Protein AF-A0A963EPF8-F1 (afdb_monomer)

Structure (mmCIF, N/CA/C/O backbone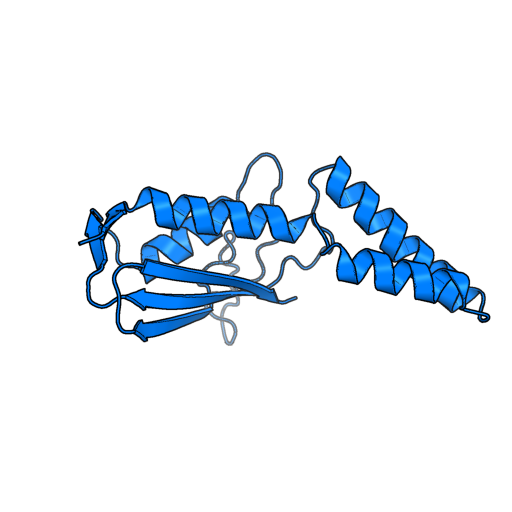):
data_AF-A0A963EPF8-F1
#
_entry.id   AF-A0A963EPF8-F1
#
loop_
_atom_site.group_PDB
_atom_site.id
_atom_site.type_symbol
_atom_site.label_atom_id
_atom_site.label_alt_id
_atom_site.label_comp_id
_atom_site.label_asym_id
_atom_site.label_entity_id
_atom_site.label_seq_id
_atom_site.pdbx_PDB_ins_code
_atom_site.Cartn_x
_atom_site.Cartn_y
_atom_site.Cartn_z
_atom_site.occupancy
_atom_site.B_iso_or_equiv
_atom_site.auth_seq_id
_atom_site.auth_comp_id
_atom_site.auth_asym_id
_atom_site.auth_atom_id
_atom_site.pdbx_PDB_model_num
ATOM 1 N N . MET A 1 1 ? -23.559 -11.775 12.361 1.00 71.62 1 MET A N 1
ATOM 2 C CA . MET A 1 1 ? -22.844 -10.640 12.968 1.00 71.62 1 MET A CA 1
ATOM 3 C C . MET A 1 1 ? -21.384 -11.020 13.001 1.00 71.62 1 MET A C 1
ATOM 5 O O . MET A 1 1 ? -21.037 -12.000 13.655 1.00 71.62 1 MET A O 1
ATOM 9 N N . THR A 1 2 ? -20.579 -10.344 12.193 1.00 94.31 2 THR A N 1
ATOM 10 C CA . THR A 1 2 ? -19.161 -10.669 12.021 1.00 94.31 2 THR A CA 1
ATOM 11 C C . THR A 1 2 ? -18.366 -9.943 13.091 1.00 94.31 2 THR A C 1
ATOM 13 O O . THR A 1 2 ? -18.512 -8.733 13.246 1.00 94.31 2 THR A O 1
ATOM 16 N N . VAL A 1 3 ? -17.545 -10.681 13.835 1.00 97.69 3 VAL A N 1
ATOM 17 C CA . VAL A 1 3 ? -16.624 -10.105 14.816 1.00 97.69 3 VAL A CA 1
ATOM 18 C C . VAL A 1 3 ? -15.252 -10.000 14.163 1.00 97.69 3 VAL A C 1
ATOM 20 O O . VAL A 1 3 ? -14.695 -11.019 13.760 1.00 97.69 3 VAL A O 1
ATOM 23 N N . ILE A 1 4 ? -14.725 -8.783 14.056 1.00 98.19 4 ILE A N 1
ATOM 24 C CA . ILE A 1 4 ? -13.365 -8.510 13.585 1.00 98.19 4 ILE A CA 1
ATOM 25 C C . ILE A 1 4 ? -12.485 -8.269 14.807 1.00 98.19 4 ILE A C 1
ATOM 27 O O . ILE A 1 4 ? -12.796 -7.408 15.637 1.00 98.19 4 ILE A O 1
ATOM 31 N N . ARG A 1 5 ? -11.395 -9.030 14.939 1.00 98.50 5 ARG A N 1
ATOM 32 C CA . ARG A 1 5 ? -10.452 -8.854 16.048 1.00 98.50 5 ARG A CA 1
ATOM 33 C C . ARG A 1 5 ? -9.468 -7.743 15.734 1.00 98.50 5 ARG A C 1
ATOM 35 O O . ARG A 1 5 ? -9.122 -7.507 14.578 1.00 98.50 5 ARG A O 1
ATOM 42 N N . GLN A 1 6 ? -8.938 -7.128 16.784 1.00 98.50 6 GLN A N 1
ATOM 43 C CA . GLN A 1 6 ? -7.926 -6.081 16.669 1.00 98.50 6 GLN A CA 1
ATOM 44 C C . GLN A 1 6 ? -6.742 -6.473 15.771 1.00 98.50 6 GLN A C 1
ATOM 46 O O . GLN A 1 6 ? -6.352 -5.718 14.880 1.00 98.50 6 GLN A O 1
ATOM 51 N N . ASN A 1 7 ? -6.186 -7.668 15.984 1.00 98.44 7 ASN A N 1
ATOM 52 C CA . ASN A 1 7 ? -5.034 -8.129 15.212 1.00 98.44 7 ASN A CA 1
ATOM 53 C C . ASN A 1 7 ? -5.380 -8.441 13.753 1.00 98.44 7 ASN A C 1
ATOM 55 O O . ASN A 1 7 ? -4.525 -8.213 12.906 1.00 98.44 7 ASN A O 1
ATOM 59 N N . ASP A 1 8 ? -6.613 -8.858 13.441 1.00 98.31 8 ASP A N 1
ATOM 60 C CA . ASP A 1 8 ? -7.005 -9.173 12.061 1.00 98.31 8 ASP A CA 1
ATOM 61 C C . ASP A 1 8 ? -6.847 -7.936 11.161 1.00 98.31 8 ASP A C 1
ATOM 63 O O . ASP A 1 8 ? -6.304 -8.027 10.061 1.00 98.31 8 ASP A O 1
ATOM 67 N N . LEU A 1 9 ? -7.261 -6.754 11.640 1.00 98.62 9 LEU A N 1
ATOM 68 C CA . LEU A 1 9 ? -7.098 -5.502 10.897 1.00 98.62 9 LEU A CA 1
ATOM 69 C C . LEU A 1 9 ? -5.636 -5.035 10.862 1.00 98.62 9 LEU A C 1
ATOM 71 O O . LEU A 1 9 ? -5.149 -4.637 9.803 1.00 98.62 9 LEU A O 1
ATOM 75 N N . ILE A 1 10 ? -4.940 -5.070 12.004 1.00 98.88 10 ILE A N 1
ATOM 76 C CA . ILE A 1 10 ? -3.545 -4.608 12.110 1.00 98.88 10 ILE A CA 1
ATOM 77 C C . ILE A 1 10 ? -2.633 -5.414 11.178 1.00 98.88 10 ILE A C 1
ATOM 79 O O . ILE A 1 10 ? -1.862 -4.826 10.419 1.00 98.88 10 ILE A O 1
ATOM 83 N N . GLU A 1 11 ? -2.725 -6.745 11.230 1.00 98.69 11 GLU A N 1
ATOM 84 C CA . GLU A 1 11 ? -1.922 -7.655 10.407 1.00 98.69 11 GLU A CA 1
ATOM 85 C C . GLU A 1 11 ? -2.281 -7.502 8.929 1.00 98.69 11 GLU A C 1
ATOM 87 O O . GLU A 1 11 ? -1.385 -7.325 8.112 1.00 98.69 11 GLU A O 1
ATOM 92 N N . SER A 1 12 ? -3.573 -7.409 8.587 1.00 98.56 12 SER A N 1
ATOM 93 C CA . SER A 1 12 ? -4.001 -7.197 7.196 1.00 98.56 12 SER A CA 1
ATOM 94 C C . SER A 1 12 ? -3.440 -5.906 6.590 1.00 98.56 12 SER A C 1
ATOM 96 O O . SER A 1 12 ? -2.999 -5.903 5.442 1.00 98.56 12 SER A O 1
ATOM 98 N N . VAL A 1 13 ? -3.427 -4.797 7.343 1.00 98.75 13 VAL A N 1
ATOM 99 C CA . VAL A 1 13 ? -2.833 -3.531 6.876 1.00 98.75 13 VAL A CA 1
ATOM 100 C C . VAL A 1 13 ? -1.315 -3.658 6.740 1.00 98.75 13 VAL A C 1
ATOM 102 O O . VAL A 1 13 ? -0.754 -3.191 5.746 1.00 98.75 13 VAL A O 1
ATOM 105 N N . ALA A 1 14 ? -0.650 -4.286 7.715 1.00 98.69 14 ALA A N 1
ATOM 106 C CA . ALA A 1 14 ? 0.799 -4.446 7.698 1.00 98.69 14 ALA A CA 1
ATOM 107 C C . ALA A 1 14 ? 1.266 -5.311 6.514 1.00 98.69 14 ALA A C 1
ATOM 109 O O . ALA A 1 14 ? 2.146 -4.902 5.751 1.00 98.69 14 ALA A O 1
ATOM 110 N N . ASP A 1 15 ? 0.623 -6.462 6.325 1.00 98.31 15 ASP A N 1
ATOM 111 C CA . ASP A 1 15 ? 0.918 -7.417 5.260 1.00 98.31 15 ASP A CA 1
ATOM 112 C C . ASP A 1 15 ? 0.615 -6.828 3.886 1.00 98.31 15 ASP A C 1
ATOM 114 O O . ASP A 1 15 ? 1.418 -6.975 2.964 1.00 98.31 15 ASP A O 1
ATOM 118 N N . ALA A 1 16 ? -0.494 -6.095 3.738 1.00 98.38 16 ALA A N 1
ATOM 119 C CA . ALA A 1 16 ? -0.821 -5.434 2.481 1.00 98.38 16 ALA A CA 1
ATOM 120 C C . ALA A 1 16 ? 0.228 -4.375 2.105 1.00 98.38 16 ALA A C 1
ATOM 122 O O . ALA A 1 16 ? 0.664 -4.326 0.955 1.00 98.38 16 ALA A O 1
ATOM 123 N N . LEU A 1 17 ? 0.682 -3.557 3.063 1.00 98.44 17 LEU A N 1
ATOM 124 C CA . LEU A 1 17 ? 1.730 -2.556 2.832 1.00 98.44 17 LEU A CA 1
ATOM 125 C C . LEU A 1 17 ? 3.079 -3.194 2.487 1.00 98.44 17 LEU A C 1
ATOM 127 O O . LEU A 1 17 ? 3.774 -2.715 1.590 1.00 98.44 17 LEU A O 1
ATOM 131 N N . GLN A 1 18 ? 3.435 -4.286 3.164 1.00 98.19 18 GLN A N 1
ATOM 132 C CA . GLN A 1 18 ? 4.621 -5.069 2.834 1.00 98.19 18 GLN A CA 1
ATOM 133 C C . GLN A 1 18 ? 4.516 -5.646 1.420 1.00 98.19 18 GLN A C 1
ATOM 135 O O . GLN A 1 18 ? 5.407 -5.411 0.604 1.00 98.19 18 GLN A O 1
ATOM 140 N N . PHE A 1 19 ? 3.397 -6.286 1.084 1.00 97.75 19 PHE A N 1
ATOM 141 C CA . PHE A 1 19 ? 3.143 -6.868 -0.231 1.00 97.75 19 PHE A CA 1
ATOM 142 C C . PHE A 1 19 ? 3.289 -5.841 -1.366 1.00 97.75 19 PHE A C 1
ATOM 144 O O . PHE A 1 19 ? 4.055 -6.064 -2.306 1.00 97.75 19 PHE A O 1
ATOM 151 N N . ILE A 1 20 ? 2.615 -4.687 -1.273 1.00 97.19 20 ILE A N 1
ATOM 152 C CA . ILE A 1 20 ? 2.679 -3.661 -2.329 1.00 97.19 20 ILE A CA 1
ATOM 153 C C . ILE A 1 20 ? 4.036 -2.951 -2.392 1.00 97.19 20 ILE A C 1
ATOM 155 O O . ILE A 1 20 ? 4.333 -2.302 -3.393 1.00 97.19 20 ILE A O 1
ATOM 159 N N . SER A 1 21 ? 4.867 -3.051 -1.347 1.00 97.56 21 SER A N 1
ATOM 160 C CA . SER A 1 21 ? 6.185 -2.413 -1.348 1.00 97.56 21 SER A CA 1
ATOM 161 C C . SER A 1 21 ? 7.140 -3.066 -2.348 1.00 97.56 21 SER A C 1
ATOM 163 O O . SER A 1 21 ? 7.963 -2.362 -2.932 1.00 97.56 21 SER A O 1
ATOM 165 N N . TYR A 1 22 ? 7.028 -4.381 -2.576 1.00 97.06 22 TYR A N 1
ATOM 166 C CA . TYR A 1 22 ? 7.956 -5.142 -3.422 1.00 97.06 22 TYR A CA 1
ATOM 167 C C . TYR A 1 22 ? 7.310 -5.920 -4.578 1.00 97.06 22 TYR A C 1
ATOM 169 O O . TYR A 1 22 ? 8.042 -6.446 -5.419 1.00 97.06 22 TYR A O 1
ATOM 177 N N . TYR A 1 23 ? 5.976 -5.945 -4.690 1.00 97.75 23 TYR A N 1
ATOM 178 C CA . TYR A 1 23 ? 5.275 -6.489 -5.856 1.00 97.75 23 TYR A CA 1
ATOM 179 C C . TYR A 1 23 ? 4.579 -5.407 -6.683 1.00 97.75 23 TYR A C 1
ATOM 181 O O . TYR A 1 23 ? 3.693 -4.701 -6.207 1.00 97.75 23 TYR A O 1
ATOM 189 N N . HIS A 1 24 ? 4.916 -5.348 -7.973 1.00 97.38 24 HIS A N 1
ATOM 190 C CA . HIS A 1 24 ? 4.052 -4.700 -8.954 1.00 97.38 24 HIS A CA 1
ATOM 191 C C . HIS A 1 24 ? 2.882 -5.623 -9.331 1.00 97.38 24 HIS A C 1
ATOM 193 O O . HIS A 1 24 ? 3.081 -6.837 -9.455 1.00 97.38 24 HIS A O 1
ATOM 199 N N . PRO A 1 25 ? 1.691 -5.064 -9.603 1.00 96.38 25 PRO A N 1
ATOM 200 C CA . PRO A 1 25 ? 0.587 -5.802 -10.204 1.00 96.38 25 PRO A CA 1
ATOM 201 C C . PRO A 1 25 ? 0.971 -6.480 -11.530 1.00 96.38 25 PRO A C 1
ATOM 203 O O . PRO A 1 25 ? 1.779 -5.971 -12.311 1.00 96.38 25 PRO A O 1
ATOM 206 N N . LEU A 1 26 ? 0.383 -7.647 -11.803 1.00 96.12 26 LEU A N 1
ATOM 207 C CA . LEU A 1 26 ? 0.712 -8.443 -12.991 1.00 96.12 26 LEU A CA 1
ATOM 208 C C . LEU A 1 26 ? 0.349 -7.731 -14.302 1.00 96.12 26 LEU A C 1
ATOM 210 O O . LEU A 1 26 ? 1.058 -7.868 -15.299 1.00 96.12 26 LEU A O 1
ATOM 214 N N . ASP A 1 27 ? -0.751 -6.988 -14.310 1.00 98.00 27 ASP A N 1
ATOM 215 C CA . ASP A 1 27 ? -1.177 -6.159 -15.436 1.00 98.00 27 ASP A CA 1
ATOM 216 C C . ASP A 1 27 ? -0.173 -5.034 -15.720 1.00 98.00 27 ASP A C 1
ATOM 218 O O . ASP A 1 27 ? 0.187 -4.841 -16.880 1.00 98.00 27 ASP A O 1
ATOM 222 N N . PHE A 1 28 ? 0.369 -4.379 -14.687 1.00 97.81 28 PHE A N 1
ATOM 223 C CA . PHE A 1 28 ? 1.452 -3.403 -14.839 1.00 97.81 28 PHE A CA 1
ATOM 224 C C . PHE A 1 28 ? 2.690 -4.032 -15.491 1.00 97.81 28 PHE A C 1
ATOM 226 O O . PHE A 1 28 ? 3.191 -3.519 -16.491 1.00 97.81 28 PHE A O 1
ATOM 233 N N . VAL A 1 29 ? 3.165 -5.172 -14.976 1.00 98.00 29 VAL A N 1
ATOM 234 C CA . VAL A 1 29 ? 4.363 -5.844 -15.516 1.00 98.00 29 VAL A CA 1
ATOM 235 C C . VAL A 1 29 ? 4.156 -6.257 -16.976 1.00 98.00 29 VAL A C 1
ATOM 237 O O . VAL A 1 29 ? 5.041 -6.038 -17.805 1.00 98.00 29 VAL A O 1
ATOM 240 N N . ARG A 1 30 ? 2.985 -6.813 -17.313 1.00 98.38 30 ARG A N 1
ATOM 241 C CA . ARG A 1 30 ? 2.635 -7.186 -18.694 1.00 98.38 30 ARG A CA 1
ATOM 242 C C . ARG A 1 30 ? 2.586 -5.968 -19.611 1.00 98.38 30 ARG A C 1
ATOM 244 O O . ARG A 1 30 ? 3.195 -6.001 -20.674 1.00 98.38 30 ARG A O 1
ATOM 251 N N . ALA A 1 31 ? 1.939 -4.887 -19.181 1.00 98.56 31 ALA A N 1
ATOM 252 C CA . ALA A 1 31 ? 1.835 -3.663 -19.967 1.00 98.56 31 ALA A CA 1
ATOM 253 C C . ALA A 1 31 ? 3.211 -3.033 -20.245 1.00 98.56 31 ALA A C 1
ATOM 255 O O . ALA A 1 31 ? 3.493 -2.653 -21.381 1.00 98.56 31 ALA A O 1
ATOM 256 N N . VAL A 1 32 ? 4.097 -2.970 -19.242 1.00 98.44 32 VAL A N 1
ATOM 257 C CA . VAL A 1 32 ? 5.466 -2.453 -19.420 1.00 98.44 32 VAL A CA 1
ATOM 258 C C . VAL A 1 32 ? 6.292 -3.373 -20.323 1.00 98.44 32 VAL A C 1
ATOM 260 O O . VAL A 1 32 ? 7.066 -2.885 -21.143 1.00 98.44 32 VAL A O 1
ATOM 263 N N . HIS A 1 33 ? 6.120 -4.693 -20.221 1.00 98.50 33 HIS A N 1
ATOM 264 C CA . HIS A 1 33 ? 6.808 -5.641 -21.096 1.00 98.50 33 HIS A CA 1
ATOM 265 C C . HIS A 1 33 ? 6.370 -5.511 -22.560 1.00 98.50 33 HIS A C 1
ATOM 267 O O . HIS A 1 33 ? 7.220 -5.404 -23.440 1.00 98.50 33 HIS A O 1
ATOM 273 N N . GLU A 1 34 ? 5.065 -5.430 -22.824 1.00 98.62 34 GLU A N 1
ATOM 274 C CA . GLU A 1 34 ? 4.551 -5.195 -24.177 1.00 98.62 34 GLU A CA 1
ATOM 275 C C . GLU A 1 34 ? 5.024 -3.854 -24.754 1.00 98.62 34 GLU A C 1
ATOM 277 O O . GLU A 1 34 ? 5.323 -3.757 -25.946 1.00 98.62 34 GLU A O 1
ATOM 282 N N . ALA A 1 35 ? 5.107 -2.810 -23.921 1.00 98.44 35 ALA A N 1
ATOM 283 C CA . ALA A 1 35 ? 5.668 -1.524 -24.326 1.00 98.44 35 ALA A CA 1
ATOM 284 C C . ALA A 1 35 ? 7.160 -1.653 -24.679 1.00 98.44 35 ALA A C 1
ATOM 286 O O . ALA A 1 35 ? 7.579 -1.175 -25.732 1.00 98.44 35 ALA A O 1
ATOM 287 N N . TYR A 1 36 ? 7.937 -2.372 -23.863 1.00 98.44 36 TYR A N 1
ATOM 288 C CA . TYR A 1 36 ? 9.358 -2.641 -24.101 1.00 98.44 36 TYR A CA 1
ATOM 289 C C . TYR A 1 36 ? 9.617 -3.360 -25.436 1.00 98.44 36 TYR A C 1
ATOM 291 O O . TYR A 1 36 ? 10.592 -3.046 -26.120 1.00 98.44 36 TYR A O 1
ATOM 299 N N . GLU A 1 37 ? 8.762 -4.310 -25.825 1.00 98.44 37 GLU A N 1
ATOM 300 C CA . GLU A 1 37 ? 8.901 -5.037 -27.096 1.00 98.44 37 GLU A CA 1
ATOM 301 C C . GLU A 1 37 ? 8.629 -4.158 -28.325 1.00 98.44 37 GLU A C 1
ATOM 303 O O . GLU A 1 37 ? 9.192 -4.397 -29.395 1.00 98.44 37 GLU A O 1
ATOM 308 N N . ARG A 1 38 ? 7.771 -3.140 -28.182 1.00 98.38 38 ARG A N 1
ATOM 309 C CA . ARG A 1 38 ? 7.356 -2.246 -29.276 1.00 98.38 38 ARG A CA 1
ATOM 310 C C . ARG A 1 38 ? 8.196 -0.968 -29.362 1.00 98.38 38 ARG A C 1
ATOM 312 O O . ARG A 1 38 ? 8.219 -0.343 -30.424 1.00 98.38 38 ARG A O 1
ATOM 319 N N . GLU A 1 39 ? 8.867 -0.576 -28.280 1.00 98.50 39 GLU A N 1
ATOM 320 C CA . GLU A 1 39 ? 9.612 0.682 -28.183 1.00 98.50 39 GLU A CA 1
ATOM 321 C C . GLU A 1 39 ? 10.801 0.735 -29.157 1.00 98.50 39 GLU A C 1
ATOM 323 O O . GLU A 1 39 ? 11.649 -0.158 -29.202 1.00 98.50 39 GLU A O 1
ATOM 328 N N . GLN A 1 40 ? 10.863 1.815 -29.938 1.00 98.19 40 GLN A N 1
ATOM 329 C CA . GLN A 1 40 ? 11.876 2.030 -30.975 1.00 98.19 40 GLN A CA 1
ATOM 330 C C . GLN A 1 40 ? 13.012 2.935 -30.493 1.00 98.19 40 GLN A C 1
ATOM 332 O O . GLN A 1 40 ? 14.132 2.833 -30.992 1.00 98.19 40 GLN A O 1
ATOM 337 N N . ASN A 1 41 ? 12.750 3.826 -29.532 1.00 98.50 41 ASN A N 1
ATOM 338 C CA . ASN A 1 41 ? 13.765 4.691 -28.952 1.00 98.50 41 ASN A CA 1
ATOM 339 C C . ASN A 1 41 ? 14.660 3.877 -27.996 1.00 98.50 41 ASN A C 1
ATOM 341 O O . ASN A 1 41 ? 14.163 3.385 -26.979 1.00 98.50 41 ASN A O 1
ATOM 345 N N . PRO A 1 42 ? 15.979 3.770 -28.255 1.00 98.12 42 PRO A N 1
ATOM 346 C CA . PRO A 1 42 ? 16.865 2.946 -27.433 1.00 98.12 42 PRO A CA 1
ATOM 347 C C . PRO A 1 42 ? 16.882 3.353 -25.956 1.00 98.12 42 PRO A C 1
ATOM 349 O O . PRO A 1 42 ? 16.788 2.497 -25.084 1.00 98.12 42 PRO A O 1
ATOM 352 N N . ALA A 1 43 ? 16.916 4.656 -25.663 1.00 98.38 43 ALA A N 1
ATOM 353 C CA . ALA A 1 43 ? 16.962 5.146 -24.289 1.00 98.38 43 ALA A CA 1
ATOM 354 C C . ALA A 1 43 ? 15.657 4.863 -23.525 1.00 98.38 43 ALA A C 1
ATOM 356 O O . ALA A 1 43 ? 15.693 4.485 -22.355 1.00 98.38 43 ALA A O 1
ATOM 357 N N . ALA A 1 44 ? 14.500 5.010 -24.182 1.00 98.38 44 ALA A N 1
ATOM 358 C CA . ALA A 1 44 ? 13.210 4.680 -23.574 1.00 98.38 44 ALA A CA 1
ATOM 359 C C . ALA A 1 44 ? 13.075 3.169 -23.330 1.00 98.38 44 ALA A C 1
ATOM 361 O O . ALA A 1 44 ? 12.632 2.747 -22.260 1.00 98.38 44 ALA A O 1
ATOM 362 N N . ARG A 1 45 ? 13.523 2.352 -24.290 1.00 98.31 45 ARG A N 1
ATOM 363 C CA . ARG A 1 45 ? 13.537 0.894 -24.166 1.00 98.31 45 ARG A CA 1
ATOM 364 C C . ARG A 1 45 ? 14.426 0.432 -23.008 1.00 98.31 45 ARG A C 1
ATOM 366 O O . ARG A 1 45 ? 14.011 -0.427 -22.231 1.00 98.31 45 ARG A O 1
ATOM 373 N N . ASP A 1 46 ? 15.604 1.032 -22.850 1.00 98.38 46 ASP A N 1
ATOM 374 C CA . ASP A 1 46 ? 16.516 0.742 -21.739 1.00 98.38 46 ASP A CA 1
ATOM 375 C C . ASP A 1 46 ? 15.911 1.136 -20.383 1.00 98.38 46 ASP A C 1
ATOM 377 O O . ASP A 1 46 ? 16.009 0.376 -19.417 1.00 98.38 46 ASP A O 1
ATOM 381 N N . ALA A 1 47 ? 15.214 2.274 -20.305 1.00 98.44 47 ALA A N 1
ATOM 382 C CA . ALA A 1 47 ? 14.503 2.679 -19.092 1.00 98.44 47 ALA A CA 1
ATOM 383 C C . ALA A 1 47 ? 13.395 1.677 -18.707 1.00 98.44 47 ALA A C 1
ATOM 385 O O . ALA A 1 47 ? 13.283 1.290 -17.542 1.00 98.44 47 ALA A O 1
ATOM 386 N N . MET A 1 48 ? 12.612 1.185 -19.675 1.00 98.56 48 MET A N 1
ATOM 387 C CA . MET A 1 48 ? 11.613 0.135 -19.421 1.00 98.56 48 MET A CA 1
ATOM 388 C C . MET A 1 48 ? 12.264 -1.174 -18.955 1.00 98.56 48 MET A C 1
ATOM 390 O O . MET A 1 48 ? 11.761 -1.818 -18.031 1.00 98.56 48 MET A O 1
ATOM 394 N N . ALA A 1 49 ? 13.408 -1.551 -19.536 1.00 98.38 49 ALA A N 1
ATOM 395 C CA . ALA A 1 49 ? 14.161 -2.721 -19.093 1.00 98.38 49 ALA A CA 1
ATOM 396 C C . ALA A 1 49 ? 14.604 -2.587 -17.626 1.00 98.38 49 ALA A C 1
ATOM 398 O O . ALA A 1 49 ? 14.460 -3.537 -16.857 1.00 98.38 49 ALA A O 1
ATOM 399 N N . GLN A 1 50 ? 15.074 -1.407 -17.208 1.00 98.38 50 GLN A N 1
ATOM 400 C CA . GLN A 1 50 ? 15.428 -1.140 -15.810 1.00 98.38 50 GLN A CA 1
ATOM 401 C C . GLN A 1 50 ? 14.228 -1.294 -14.868 1.00 98.38 50 GLN A C 1
ATOM 403 O O . GLN A 1 50 ? 14.371 -1.917 -13.817 1.00 98.38 50 GLN A O 1
ATOM 408 N N . ILE A 1 51 ? 13.041 -0.808 -15.250 1.00 98.19 51 ILE A N 1
ATOM 409 C CA . ILE A 1 51 ? 11.808 -0.976 -14.459 1.00 98.19 51 ILE A CA 1
ATOM 410 C C . ILE A 1 51 ? 11.465 -2.462 -14.284 1.00 98.19 51 ILE A C 1
ATOM 412 O O . ILE A 1 51 ? 11.162 -2.903 -13.171 1.00 98.19 51 ILE A O 1
ATOM 416 N N . LEU A 1 52 ? 11.537 -3.256 -15.356 1.00 98.44 52 LEU A N 1
ATOM 417 C CA . LEU A 1 52 ? 11.244 -4.694 -15.313 1.00 98.44 52 LEU A CA 1
ATOM 418 C C . LEU A 1 52 ? 12.272 -5.467 -14.473 1.00 98.44 52 LEU A C 1
ATOM 420 O O . LEU A 1 52 ? 11.899 -6.323 -13.667 1.00 98.44 52 LEU A O 1
ATOM 424 N N . ILE A 1 53 ? 13.561 -5.141 -14.613 1.00 98.25 53 ILE A N 1
ATOM 425 C CA . ILE A 1 53 ? 14.640 -5.738 -13.813 1.00 98.25 53 ILE A CA 1
ATOM 426 C C . ILE A 1 53 ? 14.455 -5.386 -12.335 1.00 98.25 53 ILE A C 1
ATOM 428 O O . ILE A 1 53 ? 14.491 -6.283 -11.495 1.00 98.25 53 ILE A O 1
ATOM 432 N N . ASN A 1 54 ? 14.188 -4.116 -12.018 1.00 98.06 54 ASN A N 1
ATOM 433 C CA . ASN A 1 54 ? 13.902 -3.670 -10.656 1.00 98.06 54 ASN A CA 1
ATOM 434 C C . ASN A 1 54 ? 12.701 -4.418 -10.066 1.00 98.06 54 ASN A C 1
ATOM 436 O O . ASN A 1 54 ? 12.812 -4.992 -8.990 1.00 98.06 54 ASN A O 1
ATOM 440 N N . SER A 1 55 ? 11.601 -4.524 -10.819 1.00 97.75 55 SER A N 1
ATOM 441 C CA . SER A 1 55 ? 10.401 -5.264 -10.400 1.00 97.75 55 SER A CA 1
ATOM 442 C C . SER A 1 55 ? 10.719 -6.707 -10.005 1.00 97.75 55 SER A C 1
ATOM 444 O O . SER A 1 55 ? 10.266 -7.181 -8.966 1.00 97.75 55 SER A O 1
ATOM 446 N N . ARG A 1 56 ? 11.536 -7.404 -10.806 1.00 97.62 56 ARG A N 1
ATOM 447 C CA . ARG A 1 56 ? 11.983 -8.767 -10.494 1.00 97.62 56 ARG A CA 1
ATOM 448 C C . ARG A 1 56 ? 12.863 -8.807 -9.244 1.00 97.62 56 ARG A C 1
ATOM 450 O O . ARG A 1 56 ? 12.675 -9.689 -8.411 1.00 97.62 56 ARG A O 1
ATOM 457 N N . MET A 1 57 ? 13.838 -7.906 -9.135 1.00 97.50 57 MET A N 1
ATOM 458 C CA . MET A 1 57 ? 14.767 -7.879 -8.000 1.00 97.50 57 MET A CA 1
ATOM 459 C C . MET A 1 57 ? 14.037 -7.607 -6.683 1.00 97.50 57 MET A C 1
ATOM 461 O O . MET A 1 57 ? 14.309 -8.283 -5.697 1.00 97.50 57 MET A O 1
ATOM 465 N N . CYS A 1 58 ? 13.079 -6.680 -6.679 1.00 97.25 58 CYS A N 1
ATOM 466 C CA . CYS A 1 58 ? 12.247 -6.369 -5.520 1.00 97.25 58 CYS A CA 1
ATOM 467 C C . CYS A 1 58 ? 11.401 -7.569 -5.095 1.00 97.25 58 CYS A C 1
ATOM 469 O O . CYS A 1 58 ? 11.465 -7.966 -3.933 1.00 97.25 58 CYS A O 1
ATOM 471 N N . ALA A 1 59 ? 10.714 -8.210 -6.044 1.00 96.38 59 ALA A N 1
ATOM 472 C CA . ALA A 1 59 ? 9.903 -9.397 -5.789 1.00 96.38 59 ALA A CA 1
ATOM 473 C C . ALA A 1 59 ? 10.721 -10.571 -5.216 1.00 96.38 59 ALA A C 1
ATOM 475 O O . ALA A 1 59 ? 10.252 -11.273 -4.331 1.00 96.38 59 ALA A O 1
ATOM 476 N N . GLN A 1 60 ? 11.948 -10.791 -5.703 1.00 96.31 60 GLN A N 1
ATOM 477 C CA . GLN A 1 60 ? 12.813 -11.885 -5.233 1.00 96.31 60 GLN A CA 1
ATOM 478 C C . GLN A 1 60 ? 13.553 -11.554 -3.933 1.00 96.31 60 GLN A C 1
ATOM 480 O O . GLN A 1 60 ? 13.850 -12.450 -3.147 1.00 96.31 60 GLN A O 1
ATOM 485 N N . GLY A 1 61 ? 13.902 -10.284 -3.736 1.00 95.19 61 GLY A N 1
ATOM 486 C CA . GLY A 1 61 ? 14.696 -9.821 -2.602 1.00 95.19 61 GLY A CA 1
ATOM 487 C C . GLY A 1 61 ? 13.877 -9.300 -1.425 1.00 95.19 61 GLY A C 1
ATOM 488 O O . GLY A 1 61 ? 14.483 -8.967 -0.410 1.00 95.19 61 GLY A O 1
ATOM 489 N N . HIS A 1 62 ? 12.552 -9.184 -1.572 1.00 95.25 62 HIS A N 1
ATOM 490 C CA . HIS A 1 62 ? 11.654 -8.503 -0.632 1.00 95.25 62 HIS A CA 1
ATOM 491 C C . HIS A 1 62 ? 12.205 -7.129 -0.220 1.00 95.25 62 HIS A C 1
ATOM 493 O O . HIS A 1 62 ? 12.419 -6.837 0.954 1.00 95.25 62 HIS A O 1
ATOM 499 N N . ARG A 1 63 ? 12.509 -6.300 -1.226 1.00 94.06 63 ARG A N 1
ATOM 500 C CA . ARG A 1 63 ? 13.021 -4.929 -1.069 1.00 94.06 63 ARG A CA 1
ATOM 501 C C . ARG A 1 63 ? 12.098 -3.947 -1.776 1.00 94.06 63 ARG A C 1
ATOM 503 O O . ARG A 1 63 ? 11.589 -4.295 -2.842 1.00 94.06 63 ARG A O 1
ATOM 510 N N . PRO A 1 64 ? 11.922 -2.724 -1.251 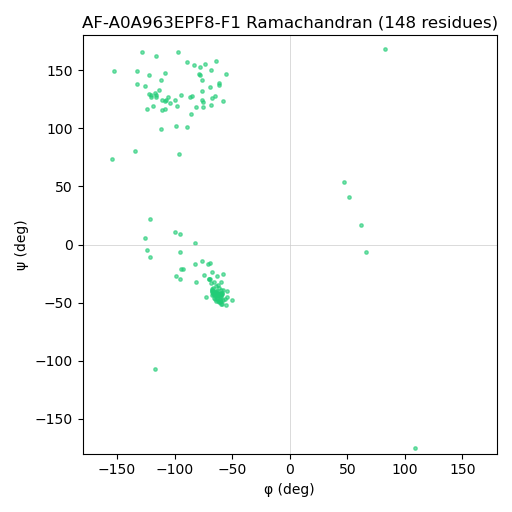1.00 96.88 64 PRO A N 1
ATOM 511 C CA . PRO A 1 64 ? 10.968 -1.789 -1.816 1.00 96.88 64 PRO A CA 1
ATOM 512 C C . PRO A 1 64 ? 11.324 -1.434 -3.264 1.00 96.88 64 PRO A C 1
ATOM 514 O O . PRO A 1 64 ? 12.490 -1.224 -3.598 1.00 96.88 64 PRO A O 1
ATOM 517 N N . ILE A 1 65 ? 10.301 -1.347 -4.113 1.00 96.62 65 ILE A N 1
ATOM 518 C CA . ILE A 1 65 ? 10.393 -0.991 -5.536 1.00 96.62 65 ILE A CA 1
ATOM 519 C C . ILE A 1 65 ? 10.991 0.402 -5.745 1.00 96.62 65 ILE A C 1
ATOM 521 O O . ILE A 1 65 ? 11.663 0.642 -6.748 1.00 96.62 65 ILE A O 1
ATOM 525 N N . CYS A 1 66 ? 10.748 1.318 -4.812 1.00 96.75 66 CYS A N 1
ATOM 526 C CA . CYS A 1 66 ? 11.177 2.707 -4.875 1.00 96.75 66 CYS A CA 1
ATOM 527 C C . CYS A 1 66 ? 11.812 3.115 -3.542 1.00 96.75 66 CYS A C 1
ATOM 529 O O . CYS A 1 66 ? 11.392 2.649 -2.483 1.00 96.75 66 CYS A O 1
ATOM 531 N N . GLN A 1 67 ? 12.782 4.037 -3.574 1.00 95.75 67 GLN A N 1
ATOM 532 C CA . GLN A 1 67 ? 13.303 4.645 -2.343 1.00 95.75 67 GLN A CA 1
ATOM 533 C C . GLN A 1 67 ? 12.226 5.444 -1.600 1.00 95.75 67 GLN A C 1
ATOM 535 O O . GLN A 1 67 ? 12.335 5.661 -0.396 1.00 95.75 67 GLN A O 1
ATOM 540 N N . ASP A 1 68 ? 11.233 5.954 -2.330 1.00 96.88 68 ASP A N 1
ATOM 541 C CA . ASP A 1 68 ? 10.044 6.560 -1.756 1.00 96.88 68 ASP A CA 1
ATOM 542 C C . ASP A 1 68 ? 8.978 5.496 -1.544 1.00 96.88 68 ASP A C 1
ATOM 544 O O . ASP A 1 68 ? 8.303 5.077 -2.483 1.00 96.88 68 ASP A O 1
ATOM 548 N N . THR A 1 69 ? 8.849 5.042 -0.302 1.00 97.31 69 THR A N 1
ATOM 549 C CA . THR A 1 69 ? 7.829 4.060 0.076 1.00 97.31 69 THR A CA 1
ATOM 550 C C . THR A 1 69 ? 6.469 4.703 0.343 1.00 97.31 69 THR A C 1
ATOM 552 O O . THR A 1 69 ? 5.526 3.988 0.650 1.00 97.31 69 THR A O 1
ATOM 555 N N . GLY A 1 70 ? 6.352 6.025 0.179 1.00 95.81 70 GLY A N 1
ATOM 556 C CA . GLY A 1 70 ? 5.093 6.749 0.099 1.00 95.81 70 GLY A CA 1
ATOM 557 C C . GLY A 1 70 ? 4.426 7.114 1.422 1.00 95.81 70 GLY A C 1
ATOM 558 O O . GLY A 1 70 ? 4.777 6.653 2.506 1.00 95.81 70 GLY A O 1
ATOM 559 N N . ILE A 1 71 ? 3.423 7.980 1.312 1.00 96.56 71 ILE A N 1
ATOM 560 C CA . ILE A 1 71 ? 2.454 8.295 2.361 1.00 96.56 71 ILE A CA 1
ATOM 561 C C . ILE A 1 71 ? 1.345 7.249 2.303 1.00 96.56 71 ILE A C 1
ATOM 563 O O . ILE A 1 71 ? 0.763 7.013 1.239 1.00 96.56 71 ILE A O 1
ATOM 567 N N . VAL A 1 72 ? 1.037 6.625 3.439 1.00 98.44 72 VAL A N 1
ATOM 568 C CA . VAL A 1 72 ? -0.031 5.624 3.495 1.00 98.44 72 VAL A CA 1
ATOM 569 C C . VAL A 1 72 ? -1.391 6.309 3.475 1.00 98.44 72 VAL A C 1
ATOM 571 O O . VAL A 1 72 ? -1.690 7.147 4.324 1.00 98.44 72 VAL A O 1
ATOM 574 N N . THR A 1 73 ? -2.220 5.919 2.512 1.00 98.38 73 THR A N 1
ATOM 575 C CA . THR A 1 73 ? -3.642 6.254 2.447 1.00 98.38 73 THR A CA 1
ATOM 576 C C . THR A 1 73 ? -4.453 4.970 2.555 1.00 98.38 73 THR A C 1
ATOM 578 O O . THR A 1 73 ? -4.191 4.016 1.823 1.00 98.38 73 THR A O 1
ATOM 581 N N . VAL A 1 74 ? -5.426 4.935 3.461 1.00 98.56 74 VAL A N 1
ATOM 582 C CA . VAL A 1 74 ? -6.298 3.777 3.684 1.00 98.56 74 VAL A CA 1
ATOM 583 C C . VAL A 1 74 ? -7.745 4.180 3.452 1.00 98.56 74 VAL A C 1
ATOM 585 O O . VAL A 1 74 ? -8.218 5.163 4.021 1.00 98.56 74 VAL A O 1
ATOM 588 N N . PHE A 1 75 ? -8.447 3.407 2.631 1.00 98.62 75 PHE A N 1
ATOM 589 C CA . PHE A 1 75 ? -9.884 3.517 2.420 1.00 98.62 75 PHE A CA 1
ATOM 590 C C . PHE A 1 75 ? -10.566 2.332 3.093 1.00 98.62 75 PHE A C 1
ATOM 592 O O . PHE A 1 75 ? -10.234 1.179 2.821 1.00 98.62 75 PHE A O 1
ATOM 599 N N . LEU A 1 76 ? -11.509 2.630 3.978 1.00 98.50 76 LEU A N 1
ATOM 600 C CA . LEU A 1 76 ? -12.257 1.659 4.758 1.00 98.50 76 LEU A CA 1
ATOM 601 C C . LEU A 1 76 ? -13.742 1.797 4.453 1.00 98.50 76 LEU A C 1
ATOM 603 O O . LEU A 1 76 ? -14.309 2.880 4.619 1.00 98.50 76 LEU A O 1
ATOM 607 N N . LYS A 1 77 ? -14.378 0.685 4.087 1.00 98.69 77 LYS A N 1
ATOM 608 C CA . LYS A 1 77 ? -15.837 0.550 4.123 1.00 98.69 77 LYS A CA 1
ATOM 609 C C . LYS A 1 77 ? -16.202 -0.439 5.210 1.00 98.69 77 LYS A C 1
ATOM 611 O O . LYS A 1 77 ? -15.839 -1.609 5.124 1.00 98.69 77 LYS A O 1
ATOM 616 N N . ILE A 1 78 ? -16.894 0.037 6.236 1.00 98.50 78 ILE A N 1
ATOM 617 C CA . ILE A 1 78 ? -17.213 -0.739 7.434 1.00 98.50 78 ILE A CA 1
ATOM 618 C C . ILE A 1 78 ? -18.704 -1.064 7.415 1.00 98.50 78 ILE A C 1
ATOM 620 O O . ILE A 1 78 ? -19.536 -0.158 7.456 1.00 98.50 78 ILE A O 1
ATOM 624 N N . GLY A 1 79 ? -19.037 -2.350 7.343 1.00 98.44 79 GLY A N 1
ATOM 625 C CA . GLY A 1 79 ? -20.411 -2.829 7.431 1.00 98.44 79 GLY A CA 1
ATOM 626 C C . GLY A 1 79 ? -21.068 -2.474 8.769 1.00 98.44 79 GLY A C 1
ATOM 627 O O . GLY A 1 79 ? -20.454 -2.620 9.825 1.00 98.44 79 GLY A O 1
ATOM 628 N N . MET A 1 80 ? -22.325 -2.030 8.741 1.00 97.94 80 MET A N 1
ATOM 629 C CA . MET A 1 80 ? -23.116 -1.691 9.931 1.00 97.94 80 MET A CA 1
ATOM 630 C C . MET A 1 80 ? -23.275 -2.853 10.924 1.00 97.94 80 MET A C 1
ATOM 632 O O . MET A 1 80 ? -23.467 -2.603 12.112 1.00 97.94 80 MET A 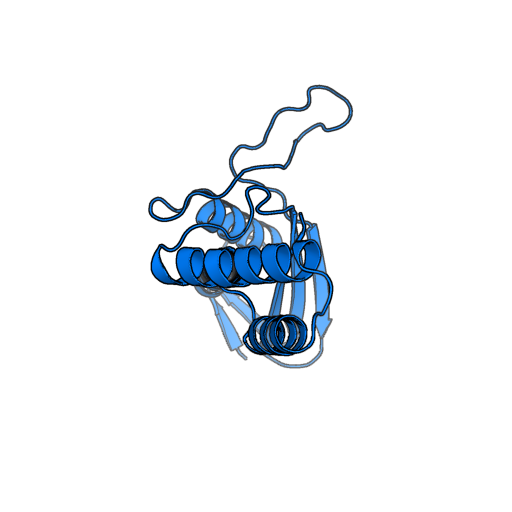O 1
ATOM 636 N N . ASP A 1 81 ? -23.191 -4.099 10.454 1.00 98.12 81 ASP A N 1
ATOM 637 C CA . ASP A 1 81 ? -23.351 -5.307 11.272 1.00 98.12 81 ASP A CA 1
ATOM 638 C C . ASP A 1 81 ? -22.005 -5.887 11.761 1.00 98.12 81 ASP A C 1
ATOM 640 O O . ASP A 1 81 ? -21.962 -6.997 12.308 1.00 98.12 81 ASP A O 1
ATOM 644 N N . VAL A 1 82 ? -20.900 -5.156 11.562 1.00 98.00 82 VAL A N 1
ATOM 645 C CA . VAL A 1 82 ? -19.575 -5.502 12.095 1.00 98.00 82 VAL A CA 1
ATOM 646 C C . VAL A 1 82 ? -19.507 -5.178 13.587 1.00 98.00 82 VAL A C 1
ATOM 648 O O . VAL A 1 82 ? -19.842 -4.077 14.024 1.00 98.00 82 VAL A O 1
ATOM 651 N N . GLN A 1 83 ? -19.010 -6.130 14.374 1.00 97.50 83 GLN A N 1
ATOM 652 C CA . GLN A 1 83 ? -18.580 -5.908 15.752 1.00 97.50 83 GLN A CA 1
ATOM 653 C C . GLN A 1 83 ? -17.061 -5.972 15.851 1.00 97.50 83 GLN A C 1
ATOM 655 O O . GLN A 1 83 ? -16.412 -6.744 15.147 1.00 97.50 83 GLN A O 1
ATOM 660 N N . TRP A 1 84 ? -16.507 -5.188 16.768 1.00 97.88 84 TRP A N 1
ATOM 661 C CA . TRP A 1 84 ? -15.075 -5.132 17.020 1.00 97.88 84 TRP A CA 1
ATOM 662 C C . TRP A 1 84 ? -14.753 -5.800 18.352 1.00 97.88 84 TRP A C 1
ATOM 664 O O . TRP A 1 84 ? -15.287 -5.405 19.386 1.00 97.88 84 TRP A O 1
ATOM 674 N N . ASP A 1 85 ? -13.868 -6.791 18.314 1.00 98.19 85 ASP A N 1
ATOM 675 C CA . ASP A 1 85 ? -13.179 -7.324 19.491 1.00 98.19 85 ASP A CA 1
ATOM 676 C C . ASP A 1 85 ? -11.811 -6.632 19.584 1.00 98.19 85 ASP A C 1
ATOM 678 O O . ASP A 1 85 ? -10.793 -7.131 19.089 1.00 98.19 85 ASP A O 1
ATOM 682 N N . ALA A 1 86 ? -11.833 -5.390 20.076 1.00 97.81 86 ALA A N 1
ATOM 683 C CA . ALA A 1 86 ? -10.687 -4.489 20.097 1.00 97.81 86 ALA A CA 1
ATOM 684 C C . ALA A 1 86 ? -10.770 -3.474 21.245 1.00 97.81 86 ALA A C 1
ATOM 686 O O . ALA A 1 86 ? -11.855 -3.036 21.629 1.00 97.81 86 ALA A O 1
ATOM 687 N N . GLU A 1 87 ? -9.605 -3.065 21.746 1.00 97.62 87 GLU A N 1
ATOM 688 C CA . GLU A 1 87 ? -9.465 -1.940 22.682 1.00 97.62 87 GLU A CA 1
ATOM 689 C C . GLU A 1 87 ? -9.114 -0.641 21.942 1.00 97.62 87 GLU A C 1
ATOM 691 O O . GLU A 1 87 ? -9.489 0.448 22.372 1.00 97.62 87 GLU A O 1
ATOM 696 N N . MET A 1 88 ? -8.408 -0.763 20.813 1.00 98.38 88 MET A N 1
ATOM 697 C CA . MET A 1 88 ? -8.032 0.344 19.939 1.00 98.38 88 MET A CA 1
ATOM 698 C C . MET A 1 88 ? -9.194 0.785 19.045 1.00 98.38 88 MET A C 1
ATOM 700 O O . MET A 1 88 ? -9.977 -0.027 18.547 1.00 98.38 88 MET A O 1
ATOM 704 N N . SER A 1 89 ? -9.252 2.080 18.744 1.00 98.38 89 SER A N 1
ATOM 705 C CA . SER A 1 89 ? -10.074 2.592 17.650 1.00 98.38 89 SER A CA 1
ATOM 706 C C . SER A 1 89 ? -9.589 2.061 16.295 1.00 98.38 89 SER A C 1
ATOM 708 O O . SER A 1 89 ? -8.422 1.710 16.114 1.00 98.38 89 SER A O 1
ATOM 710 N N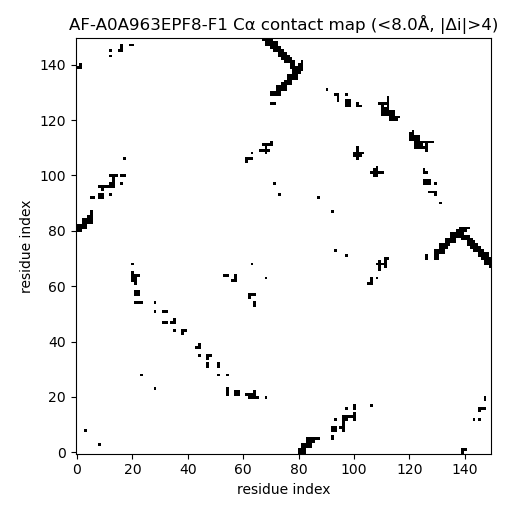 . VAL A 1 90 ? -10.470 2.067 15.290 1.00 98.25 90 VAL A N 1
ATOM 711 C CA . VAL A 1 90 ? -10.125 1.655 13.915 1.00 98.25 90 VAL A CA 1
ATOM 712 C C . VAL A 1 90 ? -8.926 2.437 13.369 1.00 98.25 90 VAL A C 1
ATOM 714 O O . VAL A 1 90 ? -8.041 1.858 12.741 1.00 98.25 90 VAL A O 1
ATOM 717 N N . ALA A 1 91 ? -8.849 3.740 13.650 1.00 98.56 91 ALA A N 1
ATOM 718 C CA . ALA A 1 91 ? -7.732 4.570 13.215 1.00 98.56 91 ALA A CA 1
ATOM 719 C C . ALA A 1 91 ? -6.410 4.200 13.912 1.00 98.56 91 ALA A C 1
ATOM 721 O O . ALA A 1 91 ? -5.358 4.216 13.272 1.00 98.56 91 ALA A O 1
ATOM 722 N N . GLU A 1 92 ? -6.440 3.852 15.200 1.00 98.75 92 GLU A N 1
ATOM 723 C CA . GLU A 1 92 ? -5.256 3.379 15.930 1.00 98.75 92 GLU A CA 1
ATOM 724 C C . GLU A 1 92 ? -4.782 2.026 15.398 1.00 98.75 92 GLU A C 1
ATOM 726 O O . GLU A 1 92 ? -3.589 1.865 15.151 1.00 98.75 92 GLU A O 1
ATOM 731 N N . MET A 1 93 ? -5.706 1.099 15.119 1.00 98.81 93 MET A N 1
ATOM 732 C CA . MET A 1 93 ? -5.387 -0.193 14.502 1.00 98.81 93 MET A CA 1
ATOM 733 C C . MET A 1 93 ? -4.732 -0.028 13.124 1.00 98.81 93 MET A C 1
ATOM 735 O O . MET A 1 93 ? -3.707 -0.646 12.846 1.00 98.81 93 MET A O 1
ATOM 739 N N . VAL A 1 94 ? -5.264 0.853 12.270 1.00 98.81 94 VAL A N 1
ATOM 740 C CA . VAL A 1 94 ? -4.644 1.157 10.969 1.00 98.81 94 VAL A CA 1
ATOM 741 C C . VAL A 1 94 ? -3.231 1.714 11.146 1.00 98.81 94 VAL A C 1
ATOM 743 O O . VAL A 1 94 ? -2.302 1.241 10.495 1.00 98.81 94 VAL A O 1
ATOM 746 N N . ASN A 1 95 ? -3.046 2.701 12.027 1.00 98.81 95 ASN A N 1
ATOM 747 C CA . ASN A 1 95 ? -1.732 3.310 12.252 1.00 98.81 95 ASN A CA 1
ATOM 748 C C . ASN A 1 95 ? -0.728 2.334 12.874 1.00 98.81 95 ASN A C 1
ATOM 750 O O . ASN A 1 95 ? 0.461 2.410 12.572 1.00 98.81 95 ASN A O 1
ATOM 754 N N . GLU A 1 96 ? -1.185 1.398 13.702 1.00 98.88 96 GLU A N 1
ATOM 755 C CA . GLU A 1 96 ? -0.343 0.319 14.210 1.00 98.88 96 GLU A CA 1
ATOM 756 C C . GLU A 1 96 ? 0.076 -0.646 13.092 1.00 98.88 96 GLU A C 1
ATOM 758 O O . GLU A 1 96 ? 1.249 -1.008 13.010 1.00 98.88 96 GLU A O 1
ATOM 763 N N . GLY A 1 97 ? -0.826 -0.983 12.164 1.00 98.75 97 GLY A N 1
ATOM 764 C CA . GLY A 1 97 ? -0.480 -1.737 10.954 1.00 98.75 97 GLY A CA 1
ATOM 765 C C . GLY A 1 97 ? 0.561 -1.014 10.091 1.00 98.75 97 GLY A C 1
ATOM 766 O O . GLY A 1 97 ? 1.550 -1.617 9.671 1.00 98.75 97 GLY A O 1
ATOM 767 N N . VAL A 1 98 ? 0.406 0.302 9.898 1.00 98.75 98 VAL A N 1
ATOM 768 C CA . VAL A 1 98 ? 1.403 1.140 9.205 1.00 98.75 98 VAL A CA 1
ATOM 769 C C . VAL A 1 98 ? 2.752 1.095 9.915 1.00 98.75 98 VAL A C 1
ATOM 771 O O . VAL A 1 98 ? 3.762 0.789 9.284 1.00 98.75 98 VAL A O 1
ATOM 774 N N . ARG A 1 99 ? 2.789 1.333 11.229 1.00 98.75 99 ARG A N 1
ATOM 775 C CA . ARG A 1 99 ? 4.027 1.284 12.016 1.00 98.75 99 ARG A CA 1
ATOM 776 C C . ARG A 1 99 ? 4.730 -0.062 11.875 1.00 98.75 99 ARG A C 1
ATOM 778 O O . ARG A 1 99 ? 5.937 -0.090 11.626 1.00 98.75 99 ARG A O 1
ATOM 785 N N . ARG A 1 100 ? 3.992 -1.172 11.989 1.00 98.69 100 ARG A N 1
ATOM 786 C CA . ARG A 1 100 ? 4.545 -2.529 11.851 1.00 98.69 100 ARG A CA 1
ATOM 787 C C . ARG A 1 100 ? 5.087 -2.788 10.453 1.00 98.69 100 ARG A C 1
ATOM 789 O O . ARG A 1 100 ? 6.190 -3.308 10.336 1.00 98.69 100 ARG A O 1
ATOM 796 N N . ALA A 1 101 ? 4.377 -2.368 9.404 1.00 98.38 101 ALA A N 1
ATOM 797 C CA . ALA A 1 101 ? 4.886 -2.474 8.041 1.00 98.38 101 ALA A CA 1
ATOM 798 C C . ALA A 1 101 ? 6.180 -1.676 7.860 1.00 98.38 101 ALA A C 1
ATOM 800 O O . ALA A 1 101 ? 7.150 -2.196 7.326 1.00 98.38 101 ALA A O 1
ATOM 801 N N . TYR A 1 102 ? 6.231 -0.424 8.313 1.00 98.31 102 TYR A N 1
ATOM 802 C CA . TYR A 1 102 ? 7.383 0.438 8.041 1.00 98.31 102 TYR A CA 1
ATOM 803 C C . TYR A 1 102 ? 8.621 0.086 8.863 1.00 98.31 102 TYR A C 1
ATOM 805 O O . TYR A 1 102 ? 9.743 0.314 8.411 1.00 98.31 102 TYR A O 1
ATOM 813 N N . THR A 1 103 ? 8.423 -0.514 10.035 1.00 98.12 103 THR A N 1
ATOM 814 C CA . THR A 1 103 ? 9.500 -0.970 10.922 1.00 98.12 103 THR A CA 1
ATOM 815 C C . THR A 1 103 ? 9.777 -2.475 10.818 1.00 98.12 103 THR A C 1
ATOM 817 O O . THR A 1 103 ? 10.538 -3.006 11.627 1.00 98.12 103 THR A O 1
ATOM 820 N N . HIS A 1 104 ? 9.206 -3.164 9.818 1.00 97.38 104 HIS A N 1
ATOM 821 C CA . HIS A 1 104 ? 9.365 -4.608 9.644 1.00 97.38 104 HIS A CA 1
ATOM 822 C C . HIS A 1 104 ? 10.853 -4.987 9.508 1.00 97.38 104 HIS A C 1
ATOM 824 O O . HIS A 1 104 ? 11.523 -4.486 8.600 1.00 97.38 104 HIS A O 1
ATOM 830 N N . PRO A 1 105 ? 11.394 -5.884 10.355 1.00 95.38 105 PRO A N 1
ATOM 831 C CA . PRO A 1 105 ? 12.837 -6.127 10.437 1.00 95.38 105 PRO A CA 1
ATOM 832 C C . PRO A 1 105 ? 13.433 -6.670 9.133 1.00 95.38 105 PRO A C 1
ATOM 834 O O . PRO A 1 105 ? 14.548 -6.299 8.764 1.00 95.38 105 PRO A O 1
ATOM 837 N N . ASP A 1 106 ? 12.676 -7.493 8.406 1.00 94.00 106 ASP A N 1
ATOM 838 C CA . ASP A 1 106 ? 13.147 -8.108 7.160 1.00 94.00 106 ASP A CA 1
ATOM 839 C C . ASP A 1 106 ? 13.021 -7.187 5.933 1.00 94.00 106 ASP A C 1
ATOM 841 O O . ASP A 1 106 ? 13.675 -7.419 4.918 1.00 94.00 106 ASP A O 1
ATOM 845 N N . ASN A 1 107 ? 12.216 -6.120 6.021 1.00 95.75 107 ASN A N 1
ATOM 846 C CA . ASN A 1 107 ? 11.987 -5.173 4.930 1.00 95.75 107 ASN A CA 1
ATOM 847 C C . ASN A 1 107 ? 11.570 -3.798 5.477 1.00 95.75 107 ASN A C 1
ATOM 849 O O . ASN A 1 107 ? 10.407 -3.393 5.417 1.00 95.75 107 ASN A O 1
ATOM 853 N N . VAL A 1 108 ? 12.552 -3.090 6.036 1.00 96.25 108 VAL A N 1
ATOM 854 C CA . VAL A 1 108 ? 12.367 -1.742 6.583 1.00 96.25 108 VAL A CA 1
ATOM 855 C C . VAL A 1 108 ? 12.068 -0.757 5.450 1.00 96.25 108 VAL A C 1
ATOM 857 O O . VAL A 1 108 ? 12.842 -0.645 4.495 1.00 96.25 108 VAL A O 1
ATOM 860 N N . LEU A 1 109 ? 10.967 -0.017 5.581 1.00 97.69 109 LEU A N 1
ATOM 861 C CA . LEU A 1 109 ? 10.523 0.990 4.615 1.00 97.69 109 LEU A CA 1
ATOM 862 C C . LEU A 1 109 ? 10.965 2.400 5.046 1.00 97.69 109 LEU A C 1
ATOM 864 O O . LEU A 1 109 ? 11.366 2.636 6.187 1.00 97.69 109 LEU A O 1
ATOM 868 N N . ARG A 1 110 ? 10.900 3.377 4.136 1.00 97.81 110 ARG A N 1
ATOM 869 C CA . ARG A 1 110 ? 11.344 4.750 4.412 1.00 97.81 110 ARG A CA 1
ATOM 870 C C . ARG A 1 110 ? 10.234 5.576 5.070 1.00 97.81 110 ARG A C 1
ATOM 872 O O . ARG A 1 110 ? 9.273 5.981 4.417 1.00 97.81 110 ARG A O 1
ATOM 879 N N . ALA A 1 111 ? 10.419 5.944 6.337 1.00 97.12 111 ALA A N 1
ATOM 880 C CA . ALA A 1 111 ? 9.544 6.905 7.008 1.00 97.12 111 ALA A CA 1
ATOM 881 C C . ALA A 1 111 ? 9.692 8.320 6.421 1.00 97.12 111 ALA A C 1
ATOM 883 O O . ALA A 1 111 ? 10.766 8.925 6.462 1.00 97.12 111 ALA A O 1
ATOM 884 N N . SER A 1 112 ? 8.595 8.855 5.894 1.00 95.12 112 SER A N 1
ATOM 885 C CA . SER A 1 112 ? 8.529 10.113 5.143 1.00 95.12 112 SER A CA 1
ATOM 886 C C . SER A 1 112 ? 7.583 11.148 5.775 1.00 95.12 112 SER A C 1
ATOM 888 O O . SER A 1 112 ? 7.628 12.316 5.391 1.00 95.12 112 SER A O 1
ATOM 890 N N . ILE A 1 113 ? 6.777 10.763 6.773 1.00 96.38 113 ILE A N 1
ATOM 891 C CA . ILE A 1 113 ? 5.876 11.675 7.497 1.00 96.38 113 ILE A CA 1
ATOM 892 C C . ILE A 1 113 ? 6.622 12.569 8.497 1.00 96.38 113 ILE A C 1
ATOM 894 O O . ILE A 1 113 ? 7.553 12.144 9.189 1.00 96.38 113 ILE A O 1
ATOM 898 N N . LEU A 1 114 ? 6.176 13.828 8.571 1.00 95.56 114 LEU A N 1
ATOM 899 C CA . LEU A 1 114 ? 6.622 14.840 9.524 1.00 95.56 114 LEU A CA 1
ATOM 900 C C . LEU A 1 114 ? 5.447 15.255 10.423 1.00 95.56 114 LEU A C 1
ATOM 902 O O . LEU A 1 114 ? 4.389 15.600 9.907 1.00 95.56 114 LEU A O 1
ATOM 906 N N . GLU A 1 115 ? 5.644 15.274 11.743 1.00 91.56 115 GLU A N 1
ATOM 907 C CA . GLU A 1 115 ? 4.607 15.633 12.735 1.00 91.56 115 GLU A CA 1
ATOM 908 C C . GLU A 1 115 ? 4.242 17.131 12.705 1.00 91.56 115 GLU A C 1
ATOM 910 O O . GLU A 1 115 ? 3.107 17.516 12.963 1.00 91.56 115 GLU A O 1
ATOM 915 N N . ASP A 1 116 ? 5.199 17.981 12.328 1.00 89.12 116 ASP A N 1
ATOM 916 C CA . ASP A 1 116 ? 5.018 19.426 12.158 1.00 89.12 116 ASP A CA 1
ATOM 917 C C . ASP A 1 116 ? 5.665 19.871 10.836 1.00 89.12 116 ASP A C 1
ATOM 919 O O . ASP A 1 116 ? 6.814 20.327 10.821 1.00 89.12 116 ASP A O 1
ATOM 923 N N . PRO A 1 117 ? 4.985 19.680 9.693 1.00 85.94 117 PRO A N 1
ATOM 924 C CA . PRO A 1 117 ? 5.576 19.937 8.383 1.00 85.94 117 PRO A CA 1
ATOM 925 C C . PRO A 1 117 ? 5.853 21.426 8.129 1.00 85.94 117 PRO A C 1
ATOM 927 O O . PRO A 1 117 ? 6.724 21.744 7.317 1.00 85.94 117 PRO A O 1
ATOM 930 N N . ALA A 1 118 ? 5.146 22.329 8.819 1.00 90.38 118 ALA A N 1
ATOM 931 C CA . ALA A 1 118 ? 5.299 23.776 8.676 1.00 90.38 118 ALA A CA 1
ATOM 932 C C . ALA A 1 118 ? 6.303 24.386 9.671 1.00 90.38 118 ALA A C 1
ATOM 934 O O . ALA A 1 118 ? 6.814 25.476 9.416 1.00 90.38 118 ALA A O 1
ATOM 935 N N . GLY A 1 119 ? 6.595 23.702 10.779 1.00 94.44 119 GLY A N 1
ATOM 936 C CA . GLY A 1 119 ? 7.508 24.168 11.819 1.00 94.44 119 GLY A CA 1
ATOM 937 C C . GLY A 1 119 ? 8.737 23.278 11.983 1.00 94.44 119 GLY A C 1
ATOM 938 O O . GLY A 1 119 ? 9.666 23.322 11.177 1.00 94.44 119 GLY A O 1
ATOM 939 N N . ALA A 1 120 ? 8.788 22.503 13.066 1.00 93.38 120 ALA A N 1
ATOM 940 C CA . ALA A 1 120 ? 9.984 21.775 13.492 1.00 93.38 120 ALA A CA 1
ATOM 941 C C . ALA A 1 120 ? 10.380 20.608 12.569 1.00 93.38 120 ALA A C 1
ATOM 943 O O . ALA A 1 120 ? 11.506 20.118 12.674 1.00 93.38 120 ALA A O 1
ATOM 944 N N . ARG A 1 121 ? 9.478 20.150 11.687 1.00 94.62 121 ARG A N 1
ATOM 945 C CA . ARG A 1 121 ? 9.725 19.127 10.653 1.00 94.62 121 ARG A CA 1
ATOM 946 C C . ARG A 1 121 ? 10.360 17.848 11.202 1.00 94.62 121 ARG A C 1
ATOM 948 O O . ARG A 1 121 ? 11.256 17.264 10.595 1.00 94.62 121 ARG A O 1
ATOM 955 N N . ARG A 1 122 ? 9.895 17.406 12.372 1.00 96.25 122 ARG A N 1
ATOM 956 C CA . ARG A 1 122 ? 10.360 16.168 13.005 1.00 96.25 122 ARG A CA 1
ATOM 957 C C . ARG A 1 122 ? 9.763 14.969 12.285 1.00 96.25 122 ARG A C 1
ATOM 959 O O . ARG A 1 122 ? 8.547 14.858 12.177 1.00 96.25 122 ARG A O 1
ATOM 966 N N . ASN A 1 123 ? 10.631 14.094 11.791 1.00 96.94 123 ASN A N 1
ATOM 967 C CA . ASN A 1 123 ? 10.218 12.836 11.184 1.00 96.94 123 ASN A CA 1
ATOM 968 C C . ASN A 1 123 ? 9.657 11.897 12.258 1.00 96.94 123 ASN A C 1
ATOM 970 O O . ASN A 1 123 ? 10.264 11.763 13.323 1.00 96.94 123 ASN A O 1
ATOM 974 N N . THR A 1 124 ? 8.531 11.249 11.968 1.00 96.94 124 THR A N 1
ATOM 975 C CA . THR A 1 124 ? 7.846 10.344 12.908 1.00 96.94 124 THR A CA 1
ATOM 976 C C . THR A 1 124 ? 8.531 8.985 13.043 1.00 96.94 124 THR A C 1
ATOM 978 O O . THR A 1 124 ? 8.307 8.269 14.011 1.00 96.94 124 THR A O 1
ATOM 981 N N . ARG A 1 125 ? 9.448 8.661 12.121 1.00 97.00 125 ARG A N 1
ATOM 982 C CA . ARG A 1 125 ? 10.291 7.452 12.064 1.00 97.00 125 ARG A CA 1
ATOM 983 C C . ARG A 1 125 ? 9.551 6.137 11.837 1.00 97.00 125 ARG A C 1
ATOM 985 O O . ARG A 1 125 ? 10.207 5.130 11.602 1.00 97.00 125 ARG A O 1
ATOM 992 N N . ASP A 1 126 ? 8.225 6.157 11.831 1.00 97.75 126 ASP A N 1
ATOM 993 C CA . ASP A 1 126 ? 7.366 5.000 11.575 1.00 97.75 126 ASP A CA 1
ATOM 994 C C . ASP A 1 126 ? 6.340 5.235 10.451 1.00 97.75 126 ASP A C 1
ATOM 996 O O . ASP A 1 126 ? 5.496 4.383 10.191 1.00 97.75 126 ASP A O 1
ATOM 1000 N N . ASN A 1 127 ? 6.431 6.387 9.774 1.00 97.88 127 ASN A N 1
ATOM 1001 C CA . ASN 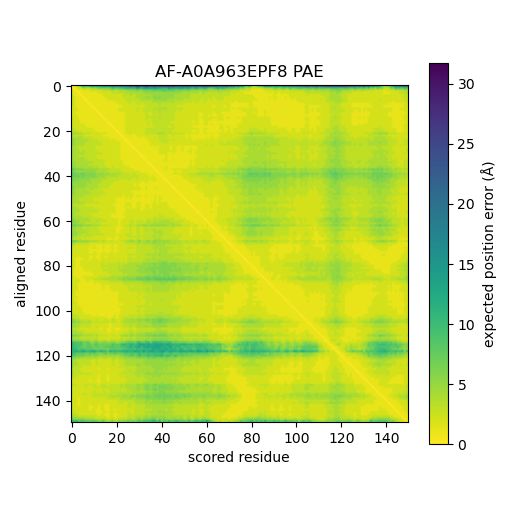A 1 127 ? 5.542 6.819 8.693 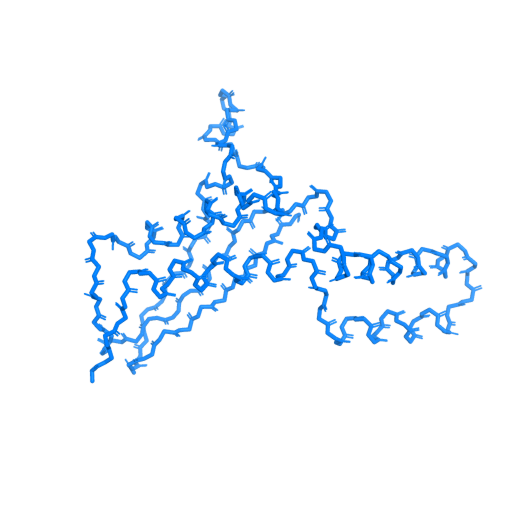1.00 97.88 127 ASN A CA 1
ATOM 1002 C C . ASN A 1 127 ? 4.068 6.998 9.087 1.00 97.88 127 ASN A C 1
ATOM 1004 O O . ASN A 1 127 ? 3.207 7.083 8.213 1.00 97.88 127 ASN A O 1
ATOM 1008 N N . THR A 1 128 ? 3.776 7.091 10.384 1.00 97.75 128 THR A N 1
ATOM 1009 C CA . THR A 1 128 ? 2.455 7.477 10.890 1.00 97.75 128 THR A CA 1
ATOM 1010 C C . THR A 1 128 ? 2.362 9.003 11.059 1.00 97.75 128 THR A C 1
ATOM 1012 O O . THR A 1 128 ? 3.406 9.652 11.190 1.00 97.75 128 THR A O 1
ATOM 1015 N N . PRO A 1 129 ? 1.149 9.597 11.060 1.00 97.50 129 PRO A N 1
ATOM 1016 C CA . PRO A 1 129 ? -0.139 8.955 10.784 1.00 97.50 129 PRO A CA 1
ATOM 1017 C C . PRO A 1 129 ? -0.404 8.712 9.290 1.00 97.50 129 PRO A C 1
ATOM 1019 O O . PRO A 1 129 ? 0.064 9.453 8.427 1.00 97.50 129 PRO A O 1
ATOM 1022 N N . ALA A 1 130 ? -1.212 7.692 9.001 1.00 98.00 130 ALA A N 1
ATOM 1023 C CA . ALA A 1 130 ? -1.813 7.477 7.690 1.00 98.00 130 ALA A CA 1
ATOM 1024 C C . ALA A 1 130 ? -2.955 8.472 7.421 1.00 98.00 130 ALA A C 1
ATOM 1026 O O . ALA A 1 130 ? -3.626 8.945 8.342 1.00 98.00 130 ALA A O 1
ATOM 1027 N N . VAL A 1 131 ? -3.235 8.728 6.143 1.00 97.94 131 VAL A N 1
ATOM 1028 C CA . VAL A 1 131 ? -4.475 9.383 5.703 1.00 97.94 131 VAL A CA 1
ATOM 1029 C C . VAL A 1 131 ? -5.576 8.325 5.658 1.00 97.94 131 VAL A C 1
ATOM 1031 O O . VAL A 1 131 ? -5.462 7.354 4.916 1.00 97.94 131 VA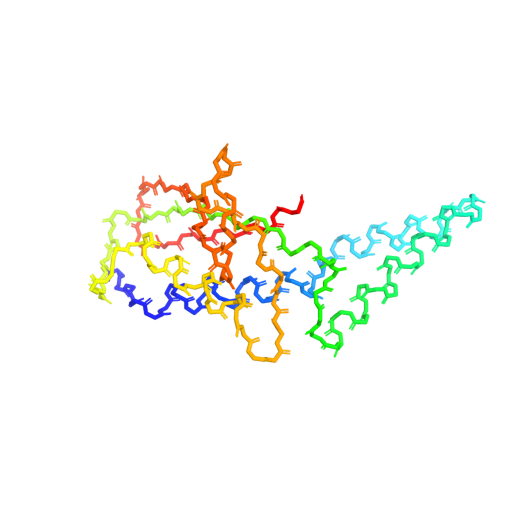L A O 1
ATOM 1034 N N . ILE A 1 132 ? -6.633 8.478 6.457 1.00 98.50 132 ILE A N 1
ATOM 1035 C CA . ILE A 1 132 ? -7.673 7.450 6.610 1.00 98.50 132 ILE A CA 1
ATOM 1036 C C . ILE A 1 132 ? -9.025 8.004 6.154 1.00 98.50 132 ILE A C 1
ATOM 1038 O O . ILE A 1 132 ? -9.547 8.955 6.733 1.00 98.50 132 ILE A O 1
ATOM 1042 N N . HIS A 1 133 ? -9.609 7.369 5.141 1.00 98.44 133 HIS A N 1
ATOM 1043 C CA . HIS A 1 133 ? -10.975 7.602 4.687 1.00 98.44 133 HIS A CA 1
ATOM 1044 C C . HIS A 1 133 ? -11.864 6.456 5.174 1.00 98.44 133 HIS A C 1
ATOM 1046 O O . HIS A 1 133 ? -11.607 5.300 4.851 1.00 98.44 133 HIS A O 1
ATOM 1052 N N . MET A 1 134 ? -12.903 6.771 5.947 1.00 97.75 134 MET A N 1
ATOM 1053 C CA . MET A 1 134 ? -13.835 5.790 6.510 1.00 97.75 134 MET A CA 1
ATOM 1054 C C . MET A 1 134 ? -15.262 6.093 6.063 1.00 97.75 134 MET A C 1
ATOM 1056 O O . MET A 1 134 ? -15.738 7.216 6.220 1.00 97.75 134 MET A O 1
ATOM 1060 N N . GLU A 1 135 ? -15.945 5.074 5.551 1.00 98.31 135 GLU A N 1
ATOM 1061 C CA . GLU A 1 135 ? -17.366 5.089 5.209 1.00 98.31 135 GLU A CA 1
ATOM 1062 C C . GLU A 1 135 ? -18.071 3.919 5.911 1.00 98.31 135 GLU A C 1
ATOM 1064 O O . GLU A 1 135 ? -17.558 2.800 5.935 1.00 98.31 135 GLU A O 1
ATOM 1069 N N . VAL A 1 136 ? -19.252 4.165 6.482 1.00 98.25 136 VAL A N 1
ATOM 1070 C CA . VAL A 1 136 ? -20.110 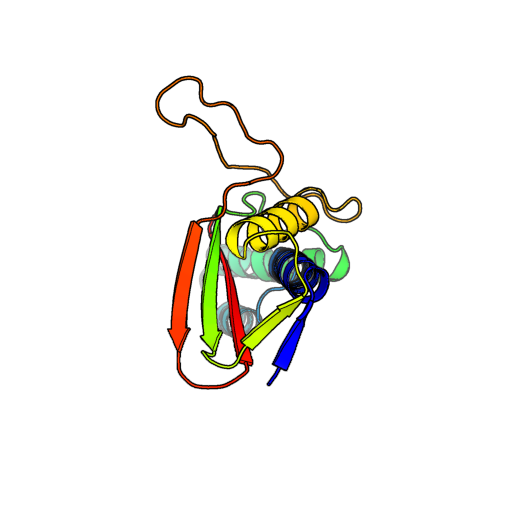3.107 7.037 1.00 98.25 136 VAL A CA 1
ATOM 1071 C C . VAL A 1 136 ? -21.120 2.688 5.972 1.00 98.25 136 VAL A C 1
ATOM 1073 O O . VAL A 1 136 ? -21.807 3.536 5.407 1.00 98.25 136 VAL A O 1
ATOM 1076 N N . VAL A 1 137 ? -21.217 1.386 5.703 1.00 98.56 137 VAL A N 1
ATOM 1077 C CA . VAL A 1 137 ? -22.042 0.802 4.633 1.00 98.56 137 VAL A CA 1
ATOM 1078 C C . VAL A 1 137 ? -22.942 -0.313 5.171 1.00 98.56 137 VAL A C 1
ATOM 1080 O O . VAL A 1 137 ? -22.745 -0.799 6.279 1.00 98.56 137 VAL A O 1
ATOM 1083 N N . ALA A 1 138 ? -23.945 -0.743 4.405 1.00 98.19 138 ALA A N 1
ATOM 1084 C CA . ALA A 1 138 ? -24.750 -1.910 4.775 1.00 98.19 138 ALA A CA 1
ATOM 1085 C C . ALA A 1 138 ? -23.930 -3.215 4.694 1.00 98.19 138 ALA A C 1
ATOM 1087 O O . ALA A 1 138 ? -23.048 -3.335 3.844 1.00 98.19 138 ALA A O 1
ATOM 1088 N N . GLY A 1 139 ? -24.267 -4.203 5.530 1.00 97.75 139 GLY A N 1
ATOM 1089 C CA . GLY A 1 139 ? -23.641 -5.530 5.547 1.00 97.75 139 GLY A CA 1
ATOM 1090 C C . GLY A 1 139 ? -22.756 -5.780 6.769 1.00 97.75 139 GLY A C 1
ATOM 1091 O O . GLY A 1 139 ? -22.675 -4.956 7.679 1.00 97.75 139 GLY A O 1
ATOM 1092 N N . ASP A 1 140 ? -22.084 -6.929 6.775 1.00 97.94 140 ASP A N 1
ATOM 1093 C CA . ASP A 1 140 ? -21.318 -7.471 7.905 1.00 97.94 140 ASP A CA 1
ATOM 1094 C C . ASP A 1 140 ? -19.837 -7.716 7.568 1.00 97.94 140 ASP A C 1
ATOM 1096 O O . ASP A 1 140 ? -19.159 -8.502 8.229 1.00 97.94 140 ASP A O 1
ATOM 1100 N N . THR A 1 141 ? -19.320 -7.041 6.541 1.00 97.62 141 THR A N 1
ATOM 1101 C CA . THR A 1 141 ? -17.924 -7.140 6.101 1.00 97.62 141 THR A CA 1
ATOM 1102 C C . THR A 1 141 ? -17.187 -5.821 6.265 1.00 97.62 141 THR A C 1
ATOM 1104 O O . THR A 1 141 ? -17.793 -4.750 6.334 1.00 97.62 141 THR A O 1
ATOM 1107 N N . ILE A 1 142 ? -15.860 -5.894 6.240 1.00 97.69 142 ILE A N 1
ATOM 1108 C CA . ILE A 1 142 ? -14.991 -4.737 6.056 1.00 97.69 142 ILE A CA 1
ATOM 1109 C C . ILE A 1 142 ? -14.250 -4.861 4.722 1.00 97.69 142 ILE A C 1
ATOM 1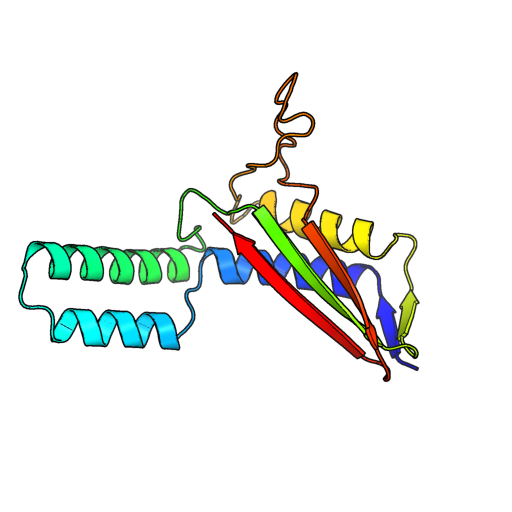111 O O . ILE A 1 142 ? -13.717 -5.923 4.411 1.00 97.69 142 ILE A O 1
ATOM 1115 N N . ASP A 1 143 ? -14.232 -3.782 3.941 1.00 98.19 143 ASP A N 1
ATOM 1116 C CA . ASP A 1 143 ? -13.359 -3.633 2.771 1.00 98.19 143 ASP A CA 1
ATOM 1117 C C . ASP A 1 143 ? -12.232 -2.666 3.130 1.00 98.19 143 ASP A C 1
ATOM 1119 O O . ASP A 1 143 ? -12.490 -1.560 3.620 1.00 98.19 143 ASP A O 1
ATOM 1123 N N . VAL A 1 144 ? -10.991 -3.097 2.910 1.00 98.25 144 VAL A N 1
ATOM 1124 C CA . VAL A 1 144 ? -9.782 -2.329 3.220 1.00 98.25 144 VAL A CA 1
ATOM 1125 C C . VAL A 1 144 ? -8.964 -2.196 1.949 1.00 98.25 144 VAL A C 1
ATOM 1127 O O . VAL A 1 144 ? -8.466 -3.183 1.412 1.00 98.25 144 VAL A O 1
ATOM 1130 N N . GLN A 1 145 ? -8.781 -0.964 1.487 1.00 98.25 145 GLN A N 1
ATOM 1131 C CA . GLN A 1 145 ? -7.896 -0.659 0.369 1.00 98.25 145 GLN A CA 1
ATOM 1132 C C . GLN A 1 145 ? -6.758 0.217 0.869 1.00 98.25 145 GLN A C 1
ATOM 1134 O O . GLN A 1 145 ? -6.985 1.255 1.490 1.00 98.25 145 GLN A O 1
ATOM 1139 N N . VAL A 1 146 ? -5.527 -0.201 0.590 1.00 97.94 146 VAL A N 1
ATOM 1140 C CA . VAL A 1 146 ? -4.321 0.536 0.967 1.00 97.94 146 VAL A CA 1
ATOM 1141 C C . VAL A 1 146 ? -3.626 1.074 -0.275 1.00 97.94 146 VAL A C 1
ATOM 1143 O O . VAL A 1 146 ? -3.541 0.407 -1.305 1.00 97.94 146 VAL A O 1
ATOM 1146 N N . ALA A 1 147 ? -3.100 2.286 -0.163 1.00 97.50 147 ALA A N 1
ATOM 1147 C CA . ALA A 1 147 ? -2.236 2.895 -1.156 1.00 97.50 147 ALA A CA 1
ATOM 1148 C C . ALA A 1 147 ? -1.016 3.503 -0.461 1.00 97.50 147 ALA A C 1
ATOM 1150 O O . ALA A 1 147 ? -1.137 4.156 0.574 1.00 97.50 147 ALA A O 1
ATOM 1151 N N . ALA A 1 148 ? 0.159 3.315 -1.055 1.00 96.31 148 ALA A N 1
ATOM 1152 C CA . ALA A 1 148 ? 1.403 3.935 -0.623 1.00 96.31 148 ALA A CA 1
ATOM 1153 C C . ALA A 1 148 ? 1.833 4.945 -1.691 1.00 96.31 148 ALA A C 1
ATOM 1155 O O . ALA A 1 148 ? 2.335 4.570 -2.752 1.00 96.31 148 ALA A O 1
ATOM 1156 N N . LYS A 1 149 ? 1.553 6.231 -1.455 1.00 93.50 149 LYS A N 1
ATOM 1157 C CA . LYS A 1 149 ? 1.744 7.277 -2.463 1.00 93.50 149 LYS A CA 1
ATOM 1158 C C . LYS A 1 149 ? 3.057 8.022 -2.247 1.00 93.50 149 LYS A C 1
ATOM 1160 O O . LYS A 1 149 ? 3.138 8.861 -1.352 1.00 93.50 149 LYS A O 1
ATOM 1165 N N . GLY A 1 150 ? 4.064 7.677 -3.049 1.00 83.94 150 GLY A N 1
ATOM 1166 C CA . GLY A 1 150 ? 5.290 8.469 -3.218 1.00 83.94 150 GLY A CA 1
ATOM 1167 C C . GLY A 1 150 ? 5.073 9.729 -4.044 1.00 83.94 150 GLY A C 1
ATOM 1168 O O . GLY A 1 150 ? 4.036 9.811 -4.755 1.00 83.94 150 GLY A O 1
#

Nearest PDB structures (foldseek):
  7xky-assembly1_A  TM=8.760E-01  e=8.132E-10  Methanocaldococcus jannaschii
  6mso-assembly2_D  TM=9.193E-01  e=3.296E-07  Leishmania major
  6unz-assembly4_H  TM=8.755E-01  e=1.138E-07  Leishmania major strain Friedlin
  6mso-assembly2_C  TM=9.171E-01  e=1.676E-06  Leishmania major
  6mso-assembly1_A  TM=9.173E-01  e=2.291E-06  Leishmania major

Sequence (150 aa):
MTVIRQNDLIESVADALQFISYYHPLDFVRAVHEAYEREQNPAARDAMAQILINSRMCAQGHRPICQDTGIVTVFLKIGMDVQWDAEMSVAEMVNEGVRRAYTHPDNVLRASILEDPAGARRNTRDNTPAVIHMEVVAGDTIDVQVAAKG

Solvent-accessible surface area (backbone atoms only — not comparable to full-atom values): 8088 Å² total; per-residue (Å²): 123,36,74,48,44,47,62,60,54,18,50,51,45,15,52,51,53,49,49,58,36,19,47,75,57,69,66,57,55,50,53,50,49,57,48,39,76,69,48,80,52,67,70,62,28,51,52,42,49,50,53,55,52,45,45,52,50,12,56,76,65,52,34,62,70,46,88,60,51,30,52,40,36,37,43,36,40,38,15,72,44,49,42,74,57,55,90,64,53,73,69,54,32,49,35,49,4,46,30,50,28,29,61,27,87,88,45,65,48,51,53,72,32,46,82,33,74,88,69,83,50,46,66,56,75,29,34,44,78,52,49,75,48,80,44,82,41,87,52,50,54,74,49,79,48,79,44,62,53,100

pLDDT: mean 97.17, std 2.98, range [71.62, 98.88]

Foldseek 3Di:
DAEDELVNLLQVLLVVLLCQQQADDPVVLVVLVVCLVVDPDPVVNVVSVVLNVLSVCSNVQSEGSDLQSAAKEKEKEAAPQYHYNDPDDPQVSNQSSQQCNCCPPSYHHDQDDAPCVPPPRDGPSRSDDHHYHYDYDHDHDMDMDMDGHD

Radius of gyration: 18.3 Å; Cα contacts (8 Å, |Δi|>4): 256; chains: 1; bounding box: 42×36×54 Å

Secondary structure (DSSP, 8-state):
-EEEEHHHHHHHHHHHHHHHHH---HHHHHHHHHHHHH---HHHHHHHHHHHHHHHHHHHHT--SSS---EEEEEEEEETTEEEE-SS-HHHHHHHHHHHHHT-TTS------BSSTTTT--B-SS-PPPEEEEEEESSS-EEEEEEEE-

Mean predicted aligned error: 3.0 Å